Protein AF-A0A1Q5UKD6-F1 (afdb_monomer_lite)

pLDDT: mean 82.38, std 15.25, range [44.12, 97.75]

Foldseek 3Di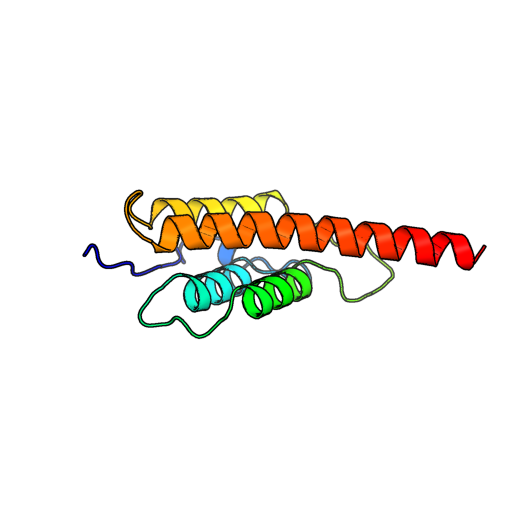:
DDAFDDDDDPVPPQQPDAQALDGLVQLLVLLCCCQHPVNPPDDLVRSLVSVCVSQDHPDPDDPSPRPVVSNVVSLVSSLVRDPPPDVSNVSSVSSVVVNVVVVVVVVVVVVVVVVVVD

Organism: NCBI:txid1316194

Sequence (118 aa):
MAFVKLHMNEANLSVKEVYGNYSDRKLFCILRRYLEPRKRRLSLKEATILIYTIIMPTKSGNPIEYPVEAFGRVILDVARQIPYSHTSQERLVQLLDHFHRFLEFNLLNDQELARHVQ

Structure (mmCIF, N/CA/C/O backbone):
data_AF-A0A1Q5UKD6-F1
#
_entry.id   AF-A0A1Q5UKD6-F1
#
loop_
_atom_site.group_PDB
_atom_site.id
_atom_site.type_symbol
_atom_site.label_atom_id
_atom_site.label_alt_id
_atom_site.label_comp_id
_atom_site.label_asym_id
_atom_site.label_entity_id
_atom_site.label_seq_id
_atom_site.pdbx_PDB_ins_code
_atom_site.Cartn_x
_atom_site.Cartn_y
_atom_site.Cartn_z
_atom_site.occupancy
_atom_site.B_iso_or_equiv
_atom_site.auth_seq_id
_atom_site.auth_comp_id
_atom_site.auth_asym_id
_atom_site.auth_atom_id
_atom_site.pdbx_PDB_model_num
ATOM 1 N N . MET A 1 1 ? -10.936 -3.628 19.952 1.00 56.69 1 MET A N 1
ATOM 2 C CA . MET A 1 1 ? -10.340 -3.327 18.629 1.00 56.69 1 MET A CA 1
ATOM 3 C C . MET A 1 1 ? -9.493 -4.511 18.196 1.00 56.69 1 MET A C 1
ATOM 5 O O . MET A 1 1 ? -8.650 -4.937 18.977 1.00 56.69 1 MET A O 1
ATOM 9 N N . ALA A 1 2 ? -9.736 -5.069 17.008 1.00 63.78 2 ALA A N 1
ATOM 10 C CA . ALA A 1 2 ? -8.937 -6.178 16.489 1.00 63.78 2 ALA A CA 1
ATOM 11 C C . ALA A 1 2 ? -7.494 -5.718 16.230 1.00 63.78 2 ALA A C 1
ATOM 13 O O . ALA A 1 2 ? -7.266 -4.654 15.660 1.00 63.78 2 ALA A O 1
ATOM 14 N N . PHE A 1 3 ? -6.518 -6.495 16.690 1.00 78.31 3 PHE A N 1
ATOM 15 C CA . PHE A 1 3 ? -5.106 -6.162 16.555 1.00 78.31 3 PHE A CA 1
ATOM 16 C C . PHE A 1 3 ? -4.599 -6.560 15.164 1.00 78.31 3 PHE A C 1
ATOM 18 O O . PHE A 1 3 ? -4.576 -7.741 14.830 1.00 78.31 3 PHE A O 1
ATOM 25 N N . VAL A 1 4 ? -4.169 -5.583 14.360 1.00 85.94 4 VAL A N 1
ATOM 26 C CA . VAL A 1 4 ? -3.525 -5.845 13.064 1.00 85.94 4 VAL A CA 1
ATOM 27 C C . VAL A 1 4 ? -2.023 -6.003 13.261 1.00 85.94 4 VAL A C 1
ATOM 29 O O . VAL A 1 4 ? -1.351 -5.080 13.724 1.00 85.94 4 VAL A O 1
ATOM 32 N N . LYS A 1 5 ? -1.494 -7.159 12.855 1.00 91.69 5 LYS A N 1
ATOM 33 C CA . LYS A 1 5 ? -0.058 -7.442 12.777 1.00 91.69 5 LYS A CA 1
ATOM 34 C C . LYS A 1 5 ? 0.240 -8.096 11.437 1.00 91.69 5 LYS A C 1
ATOM 36 O O . LYS A 1 5 ? 0.023 -9.292 11.261 1.00 91.69 5 LYS A O 1
ATOM 41 N N . LEU A 1 6 ? 0.747 -7.293 10.509 1.00 91.88 6 LEU A N 1
ATOM 42 C CA . LEU A 1 6 ? 1.072 -7.771 9.174 1.00 91.88 6 LEU A CA 1
ATOM 43 C C . LEU A 1 6 ? 2.335 -8.631 9.216 1.00 91.88 6 LEU A C 1
ATOM 45 O O . LEU A 1 6 ? 3.330 -8.287 9.871 1.00 91.88 6 LEU A O 1
ATOM 49 N N . HIS A 1 7 ? 2.294 -9.736 8.489 1.00 91.94 7 HIS A N 1
ATOM 50 C CA . HIS A 1 7 ? 3.407 -10.645 8.272 1.00 91.94 7 HIS A CA 1
ATOM 51 C C . HIS A 1 7 ? 3.501 -11.007 6.789 1.00 91.94 7 HIS A C 1
ATOM 53 O O . HIS A 1 7 ? 2.536 -10.896 6.035 1.00 91.94 7 HIS A O 1
ATOM 59 N N . MET A 1 8 ? 4.698 -11.394 6.371 1.00 87.00 8 MET A N 1
ATOM 60 C CA . MET A 1 8 ? 4.977 -11.842 5.015 1.00 87.00 8 MET A CA 1
ATOM 61 C C . MET A 1 8 ? 5.287 -13.333 5.089 1.00 87.00 8 MET A C 1
ATOM 63 O O . MET A 1 8 ? 5.997 -13.760 6.000 1.00 87.00 8 MET A O 1
ATOM 67 N N . ASN A 1 9 ? 4.736 -14.125 4.172 1.00 79.62 9 ASN A N 1
ATOM 68 C CA . ASN A 1 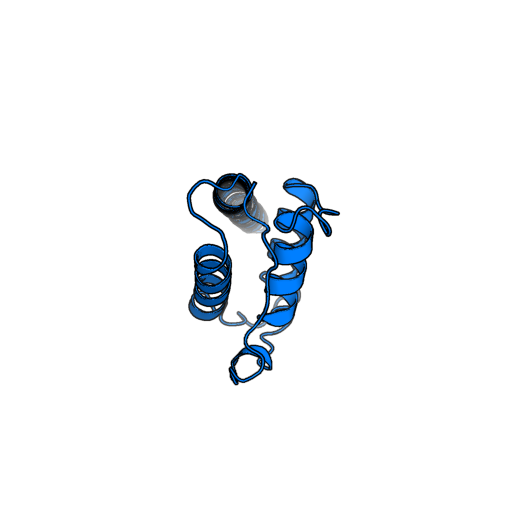9 ? 5.050 -15.545 4.111 1.00 79.62 9 ASN A CA 1
ATOM 69 C C . ASN A 1 9 ? 6.433 -15.731 3.474 1.00 79.62 9 ASN A C 1
ATOM 71 O O . ASN A 1 9 ? 6.566 -15.729 2.254 1.00 79.62 9 ASN A O 1
ATOM 75 N N . GLU A 1 10 ? 7.464 -15.877 4.303 1.00 71.25 10 GLU A N 1
ATOM 76 C CA . GLU A 1 10 ? 8.854 -16.018 3.848 1.00 71.25 10 GLU A CA 1
ATOM 77 C C . GLU A 1 10 ? 9.138 -17.354 3.143 1.00 71.25 10 GLU A C 1
ATOM 79 O O . GLU A 1 10 ? 10.161 -17.480 2.472 1.00 71.25 10 GLU A O 1
ATOM 84 N N . ALA A 1 11 ? 8.229 -18.333 3.239 1.00 69.94 11 ALA A N 1
ATOM 85 C CA . ALA A 1 11 ? 8.306 -19.571 2.464 1.00 69.94 11 ALA A CA 1
ATOM 86 C C . ALA A 1 11 ? 7.921 -19.369 0.986 1.00 69.94 11 ALA A C 1
ATOM 88 O O . ALA A 1 11 ? 8.144 -20.254 0.163 1.00 69.94 11 ALA A O 1
ATOM 89 N N . ASN A 1 12 ? 7.346 -18.214 0.637 1.00 69.06 12 ASN A N 1
ATOM 90 C CA . ASN A 1 12 ? 6.961 -17.898 -0.729 1.00 69.06 12 ASN A CA 1
ATOM 91 C C . ASN A 1 12 ? 8.201 -17.456 -1.524 1.00 69.06 12 ASN A C 1
ATOM 93 O O . ASN A 1 12 ? 8.798 -16.419 -1.232 1.00 69.06 12 ASN A O 1
ATOM 97 N N . LEU A 1 13 ? 8.611 -18.256 -2.512 1.00 61.56 13 LEU A N 1
ATOM 98 C CA . LEU A 1 13 ? 9.854 -18.038 -3.266 1.00 61.56 13 LEU A CA 1
ATOM 99 C C . LEU A 1 13 ? 9.883 -16.677 -3.988 1.00 61.56 13 LEU A C 1
ATOM 101 O O . LEU A 1 13 ? 10.958 -16.083 -4.092 1.00 61.56 13 LEU A O 1
ATOM 105 N N . SER A 1 14 ? 8.715 -16.137 -4.364 1.00 65.69 14 SER A N 1
ATOM 106 C CA . SER A 1 14 ? 8.578 -14.822 -5.015 1.00 65.69 14 SER A CA 1
ATOM 107 C C . SER A 1 14 ? 9.058 -13.654 -4.147 1.00 65.69 14 SER A C 1
ATOM 109 O O . SER A 1 14 ? 9.486 -12.626 -4.658 1.00 65.69 14 SER A O 1
ATOM 111 N N . VAL A 1 15 ? 9.089 -13.815 -2.819 1.00 64.12 15 VAL A N 1
ATOM 112 C CA . VAL A 1 15 ? 9.551 -12.773 -1.883 1.00 64.12 15 VAL A CA 1
ATOM 113 C C . VAL A 1 15 ? 11.016 -12.386 -2.119 1.00 64.12 15 VAL A C 1
ATOM 115 O O . VAL A 1 15 ? 11.437 -11.282 -1.755 1.00 64.12 15 VAL A O 1
ATOM 118 N N . LYS A 1 16 ? 11.806 -13.294 -2.705 1.00 68.81 16 LYS A N 1
ATOM 119 C CA . LYS A 1 16 ? 13.223 -13.077 -3.020 1.00 68.81 16 LYS A CA 1
ATOM 120 C C . LYS A 1 16 ? 13.443 -12.454 -4.398 1.00 68.81 16 LYS A C 1
ATOM 122 O O . LYS A 1 16 ? 14.570 -12.056 -4.684 1.00 68.81 16 LYS A O 1
ATOM 127 N N . GLU A 1 17 ? 12.409 -12.364 -5.229 1.00 72.44 17 GLU A N 1
ATOM 128 C CA . GLU A 1 17 ? 12.519 -11.792 -6.566 1.00 72.44 17 GLU A CA 1
ATOM 129 C C . GLU A 1 17 ? 12.682 -10.271 -6.496 1.00 72.44 17 GLU A C 1
ATOM 131 O O . GLU A 1 17 ? 12.081 -9.574 -5.669 1.00 72.44 17 GLU A O 1
ATOM 136 N N . VAL A 1 18 ? 13.548 -9.752 -7.363 1.00 79.00 18 VAL A N 1
ATOM 137 C CA . VAL A 1 18 ? 13.869 -8.329 -7.451 1.00 79.00 18 VAL A CA 1
ATOM 138 C C . VAL A 1 18 ? 13.740 -7.901 -8.905 1.00 79.00 18 VAL A C 1
ATOM 140 O O . VAL A 1 18 ? 14.448 -8.408 -9.771 1.00 79.00 18 VAL A O 1
ATOM 143 N N . TYR A 1 19 ? 12.864 -6.933 -9.150 1.00 76.19 19 TYR A N 1
ATOM 144 C CA . TYR A 1 19 ? 12.568 -6.375 -10.466 1.00 76.19 19 TYR A CA 1
ATOM 145 C C . TYR A 1 19 ? 13.061 -4.925 -10.493 1.00 76.19 19 TYR A C 1
ATOM 147 O O . TYR A 1 19 ? 12.335 -3.982 -10.176 1.00 76.19 19 TYR A O 1
ATOM 155 N N . GLY A 1 20 ? 14.355 -4.739 -10.765 1.00 78.81 20 GLY A N 1
ATOM 156 C CA . GLY A 1 20 ? 15.015 -3.439 -10.614 1.00 78.81 20 GLY A CA 1
ATOM 157 C C . GLY A 1 20 ? 14.925 -2.906 -9.183 1.00 78.81 20 GLY A C 1
ATOM 158 O O . GLY A 1 20 ? 15.506 -3.474 -8.258 1.00 78.81 20 GLY A O 1
ATOM 159 N N . ASN A 1 21 ? 14.196 -1.803 -8.986 1.00 82.81 21 ASN A N 1
ATOM 160 C CA . ASN A 1 21 ? 13.988 -1.230 -7.653 1.00 82.81 21 ASN A CA 1
ATOM 161 C C . ASN A 1 21 ? 12.874 -1.922 -6.863 1.00 82.81 21 ASN A C 1
ATOM 163 O O . ASN A 1 21 ? 12.847 -1.780 -5.633 1.00 82.81 21 ASN A O 1
ATOM 167 N N . TYR A 1 22 ? 12.008 -2.683 -7.530 1.00 86.38 22 TYR A N 1
ATOM 168 C CA . TYR A 1 22 ? 10.876 -3.362 -6.921 1.00 86.38 22 TYR A CA 1
ATOM 169 C C . TYR A 1 22 ? 11.290 -4.693 -6.281 1.00 86.38 22 TYR A C 1
ATOM 171 O O . TYR A 1 22 ? 12.097 -5.447 -6.820 1.00 86.38 22 TYR A O 1
ATOM 179 N N . SER A 1 23 ? 10.699 -4.992 -5.125 1.00 88.12 23 SER A N 1
ATOM 180 C CA . SER A 1 23 ? 10.589 -6.349 -4.586 1.00 88.12 23 SER A CA 1
ATOM 181 C C . SER A 1 23 ? 9.383 -6.433 -3.654 1.00 88.12 23 SER A C 1
ATOM 183 O O . SER A 1 23 ? 9.042 -5.444 -2.991 1.00 88.12 23 SER A O 1
ATOM 185 N N . ASP A 1 24 ? 8.781 -7.617 -3.534 1.00 90.12 24 ASP A N 1
ATOM 186 C CA . ASP A 1 24 ? 7.627 -7.847 -2.652 1.00 90.12 24 ASP A CA 1
ATOM 187 C C . ASP A 1 24 ? 7.931 -7.423 -1.210 1.00 90.12 24 ASP A C 1
ATOM 189 O O . ASP A 1 24 ? 7.127 -6.768 -0.544 1.00 90.12 24 ASP A O 1
ATOM 193 N N . ARG A 1 25 ? 9.158 -7.697 -0.745 1.00 90.81 25 ARG A N 1
ATOM 194 C CA . ARG A 1 25 ? 9.633 -7.286 0.580 1.00 90.81 25 ARG A CA 1
ATOM 195 C C . ARG A 1 25 ? 9.641 -5.767 0.761 1.00 90.81 25 ARG A C 1
ATOM 197 O O . ARG A 1 25 ? 9.292 -5.286 1.842 1.00 90.81 25 ARG A O 1
ATOM 204 N N . LYS A 1 26 ? 10.061 -4.999 -0.250 1.00 92.12 26 LYS A N 1
ATOM 205 C CA . LYS A 1 26 ? 10.069 -3.528 -0.183 1.00 92.12 26 LYS A CA 1
ATOM 206 C C . LYS A 1 26 ? 8.644 -2.989 -0.117 1.00 92.12 26 LYS A C 1
ATOM 208 O O . LYS A 1 26 ? 8.355 -2.189 0.775 1.00 92.12 26 LYS A O 1
ATOM 213 N N . LEU A 1 27 ? 7.759 -3.474 -0.989 1.00 94.00 27 LEU A N 1
ATOM 214 C CA . LEU A 1 27 ? 6.349 -3.089 -0.990 1.00 94.00 27 LEU A CA 1
ATOM 215 C C . LEU A 1 27 ? 5.684 -3.420 0.353 1.00 94.00 27 LEU A C 1
ATOM 217 O O . LEU A 1 27 ? 5.104 -2.542 0.992 1.00 94.00 27 LEU A O 1
ATOM 221 N N . PHE A 1 28 ? 5.860 -4.647 0.848 1.00 95.00 28 PHE A N 1
ATOM 222 C CA . PHE A 1 28 ? 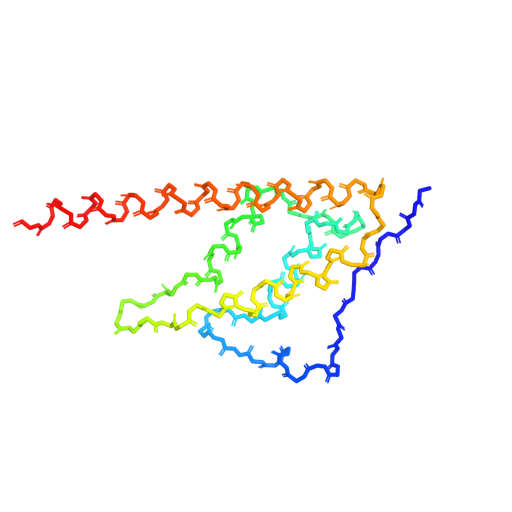5.351 -5.072 2.150 1.00 95.00 28 PHE A CA 1
ATOM 223 C C . PHE A 1 28 ? 5.843 -4.173 3.293 1.00 95.00 28 PHE A C 1
ATOM 225 O O . PHE A 1 28 ? 5.059 -3.769 4.153 1.00 95.00 28 PHE A O 1
ATOM 232 N N . CYS A 1 29 ? 7.128 -3.808 3.311 1.00 94.75 29 CYS A N 1
ATOM 233 C CA . CYS A 1 29 ? 7.678 -2.907 4.325 1.00 94.75 29 CYS A CA 1
ATOM 234 C C . CYS A 1 29 ? 7.017 -1.520 4.307 1.00 94.75 29 CYS A C 1
ATOM 236 O O . CYS A 1 29 ? 6.771 -0.956 5.378 1.00 94.75 29 CYS A O 1
ATOM 238 N N . ILE A 1 30 ? 6.718 -0.975 3.124 1.00 96.69 30 ILE A N 1
ATOM 239 C CA . ILE A 1 30 ? 6.002 0.301 2.987 1.00 96.69 30 ILE A CA 1
ATOM 240 C C . ILE A 1 30 ? 4.577 0.159 3.530 1.00 96.69 30 ILE A C 1
ATOM 242 O O . ILE A 1 30 ? 4.184 0.915 4.422 1.00 96.69 30 ILE A O 1
ATOM 246 N N . LEU A 1 31 ? 3.840 -0.859 3.076 1.00 96.75 31 LEU A N 1
ATOM 247 C CA . LEU A 1 31 ? 2.470 -1.134 3.517 1.00 96.75 31 LEU A CA 1
ATOM 248 C C . LEU A 1 31 ? 2.401 -1.314 5.032 1.00 96.75 31 LEU A C 1
ATOM 250 O O . LEU A 1 31 ? 1.568 -0.710 5.704 1.00 96.75 31 LEU A O 1
ATOM 254 N N . ARG A 1 32 ? 3.341 -2.058 5.612 1.00 95.88 32 ARG A N 1
ATOM 255 C CA . ARG A 1 32 ? 3.427 -2.260 7.058 1.00 95.88 32 ARG A CA 1
ATOM 256 C C . ARG A 1 32 ? 3.613 -0.957 7.828 1.00 95.88 32 ARG A C 1
ATOM 258 O O . ARG A 1 32 ? 2.941 -0.745 8.835 1.00 95.88 32 ARG A O 1
ATOM 265 N N . ARG A 1 33 ? 4.490 -0.071 7.354 1.00 96.62 33 ARG A N 1
ATOM 266 C CA . ARG A 1 33 ? 4.739 1.246 7.965 1.00 96.62 33 ARG A CA 1
ATOM 267 C C . ARG A 1 33 ? 3.585 2.233 7.782 1.00 96.62 33 ARG A C 1
ATOM 269 O O . ARG A 1 33 ? 3.577 3.264 8.451 1.00 96.62 33 ARG A O 1
ATOM 276 N N . TYR A 1 34 ? 2.634 1.953 6.899 1.00 97.31 34 TYR A N 1
ATOM 277 C CA . TYR A 1 34 ? 1.466 2.799 6.658 1.00 97.31 34 TYR A CA 1
ATOM 278 C C . TYR A 1 34 ? 0.184 2.260 7.332 1.00 97.31 34 TYR A C 1
ATOM 280 O O . TYR A 1 34 ? -0.603 3.026 7.906 1.00 97.31 34 TYR A O 1
ATOM 288 N N . LEU A 1 35 ? -0.015 0.939 7.310 1.00 95.69 35 LEU A N 1
ATOM 289 C CA . LEU A 1 35 ? -1.252 0.267 7.717 1.00 95.69 35 LEU A CA 1
ATOM 290 C C . LEU A 1 35 ? -1.234 -0.212 9.171 1.00 95.69 35 LEU A C 1
ATOM 292 O O . LEU A 1 35 ? -2.255 -0.086 9.851 1.00 95.69 35 LEU A O 1
ATOM 296 N N . GLU A 1 36 ? -0.110 -0.742 9.665 1.00 94.06 36 GLU A N 1
ATOM 297 C CA . GLU A 1 36 ? -0.018 -1.336 11.007 1.00 94.06 36 GLU A CA 1
ATOM 298 C C . GLU A 1 36 ? 0.020 -0.223 12.073 1.00 94.06 36 GLU A C 1
ATOM 300 O O . GLU A 1 36 ? 1.000 0.524 12.117 1.00 94.06 36 GLU A O 1
ATOM 305 N N . PRO A 1 37 ? -0.989 -0.085 12.962 1.00 89.06 37 PRO A N 1
ATOM 306 C CA . PRO A 1 37 ? -1.086 1.066 13.869 1.00 89.06 37 PRO A CA 1
ATOM 307 C C . PRO A 1 37 ? 0.164 1.292 14.730 1.00 89.06 37 PRO A C 1
ATOM 309 O O . PRO A 1 37 ? 0.628 2.419 14.857 1.00 89.06 37 PRO A O 1
ATOM 312 N N . ARG A 1 38 ? 0.772 0.216 15.251 1.00 87.94 38 ARG A N 1
ATOM 313 C CA . ARG A 1 38 ? 1.990 0.291 16.082 1.00 87.94 38 ARG A CA 1
ATOM 314 C C . ARG A 1 38 ? 3.261 0.641 15.305 1.00 87.94 38 ARG A C 1
ATOM 316 O O . ARG A 1 38 ? 4.271 0.981 15.913 1.00 87.94 38 ARG A O 1
ATOM 323 N N . LYS A 1 39 ? 3.241 0.528 13.977 1.00 86.69 39 LYS A N 1
ATOM 324 C CA . LYS A 1 39 ? 4.383 0.823 13.097 1.00 86.69 39 LYS A CA 1
ATOM 325 C C . LYS A 1 39 ? 4.099 1.974 12.146 1.00 86.69 39 LYS A C 1
ATOM 327 O O . LYS A 1 39 ? 4.912 2.230 11.258 1.00 86.69 39 LYS A O 1
ATOM 332 N N . ARG A 1 40 ? 2.967 2.656 12.334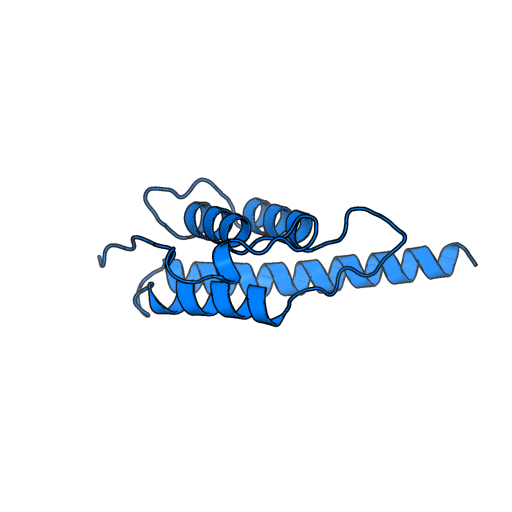 1.00 88.94 40 ARG A N 1
ATOM 333 C CA . ARG A 1 40 ? 2.493 3.721 11.466 1.00 88.94 40 ARG A CA 1
ATOM 334 C C . ARG A 1 40 ? 3.441 4.910 11.559 1.00 88.94 40 ARG A C 1
ATOM 336 O O . ARG A 1 40 ? 3.440 5.642 12.540 1.00 88.94 40 ARG A O 1
ATOM 343 N N . ARG A 1 41 ? 4.278 5.054 10.538 1.00 93.94 41 ARG A N 1
ATOM 344 C CA . ARG A 1 41 ? 5.299 6.103 10.410 1.00 93.94 41 ARG A CA 1
ATOM 345 C C . ARG A 1 41 ? 5.235 6.821 9.068 1.00 93.94 41 ARG A C 1
ATOM 347 O O . ARG A 1 41 ? 6.066 7.679 8.821 1.00 93.94 41 ARG A O 1
ATOM 354 N N . LEU A 1 42 ? 4.317 6.414 8.192 1.00 96.19 42 LEU A N 1
ATOM 355 C CA . LEU A 1 42 ? 4.127 7.006 6.876 1.00 96.19 42 LEU A CA 1
ATOM 356 C C . LEU A 1 42 ? 2.748 7.655 6.792 1.00 96.19 42 LEU A C 1
ATOM 358 O O . LEU A 1 42 ? 1.736 7.054 7.174 1.00 96.19 42 LEU A O 1
ATOM 362 N N . SER A 1 43 ? 2.719 8.866 6.253 1.00 96.94 43 SER A N 1
ATOM 363 C CA . SER A 1 43 ? 1.521 9.498 5.712 1.00 96.94 43 SER A CA 1
ATOM 364 C C . SER A 1 43 ? 1.093 8.836 4.395 1.00 96.94 43 SER A C 1
ATOM 366 O O . SER A 1 43 ? 1.828 8.041 3.803 1.00 96.94 43 SER A O 1
ATOM 368 N N . LEU A 1 44 ? -0.112 9.173 3.922 1.00 97.12 44 LEU A N 1
ATOM 369 C CA . LEU A 1 44 ? -0.630 8.716 2.627 1.00 97.12 44 LEU A CA 1
ATOM 370 C C . LEU A 1 44 ? 0.301 9.129 1.477 1.00 97.12 44 LEU A C 1
ATOM 372 O O . LEU A 1 44 ? 0.669 8.303 0.643 1.00 97.12 44 LEU A O 1
ATOM 376 N N . LYS A 1 45 ? 0.735 10.393 1.485 1.00 96.19 45 LYS A N 1
ATOM 377 C CA . LYS A 1 45 ? 1.623 10.959 0.467 1.00 96.19 45 LYS A CA 1
ATOM 378 C C . LYS A 1 45 ? 2.993 10.279 0.463 1.00 96.19 45 LYS A C 1
ATOM 380 O O . LYS A 1 45 ? 3.460 9.880 -0.596 1.00 96.19 45 LYS A O 1
ATOM 385 N N . GLU A 1 46 ? 3.616 10.090 1.627 1.00 97.19 46 GLU A N 1
ATOM 386 C CA . GLU A 1 46 ? 4.928 9.427 1.711 1.00 97.19 46 GLU A CA 1
ATOM 387 C C . GLU A 1 46 ? 4.862 7.962 1.273 1.00 97.19 46 GLU A C 1
ATOM 389 O O . GLU A 1 46 ? 5.740 7.503 0.548 1.00 97.19 46 GLU A O 1
ATOM 394 N N . ALA A 1 47 ? 3.820 7.227 1.678 1.00 97.31 47 ALA A N 1
ATOM 395 C CA . ALA A 1 47 ? 3.622 5.851 1.233 1.00 97.31 47 ALA A CA 1
ATOM 396 C C . ALA A 1 47 ? 3.445 5.779 -0.291 1.00 97.31 47 ALA A C 1
ATOM 398 O O . ALA A 1 47 ? 4.088 4.957 -0.936 1.00 97.31 47 ALA A O 1
ATOM 399 N N . THR A 1 48 ? 2.642 6.681 -0.862 1.00 95.81 48 THR A N 1
ATOM 400 C CA . THR A 1 48 ? 2.420 6.793 -2.313 1.00 95.81 48 THR A CA 1
ATOM 401 C C . THR A 1 48 ? 3.728 7.033 -3.063 1.00 95.81 48 THR A C 1
ATOM 403 O O . THR A 1 48 ? 4.043 6.291 -3.990 1.00 95.81 48 THR A O 1
ATOM 406 N N . ILE A 1 49 ? 4.516 8.027 -2.637 1.00 93.38 49 ILE A N 1
ATOM 407 C CA . ILE A 1 49 ? 5.800 8.362 -3.268 1.00 93.38 49 ILE A CA 1
ATOM 408 C C . ILE A 1 49 ? 6.760 7.176 -3.183 1.00 93.38 49 ILE A C 1
ATOM 410 O O . ILE A 1 49 ? 7.360 6.809 -4.184 1.00 93.38 49 ILE A O 1
ATOM 414 N N . LEU A 1 50 ? 6.878 6.532 -2.017 1.00 94.19 50 LEU A N 1
ATOM 415 C CA . LEU A 1 50 ? 7.762 5.378 -1.857 1.00 94.19 50 LEU A CA 1
ATOM 416 C C . LEU A 1 50 ? 7.351 4.204 -2.749 1.00 94.19 50 LEU A C 1
ATOM 418 O O . LEU A 1 50 ? 8.229 3.554 -3.311 1.00 94.19 50 LEU A O 1
ATOM 422 N N . ILE A 1 51 ? 6.047 3.935 -2.887 1.00 93.25 51 ILE A N 1
ATOM 423 C CA . ILE A 1 51 ? 5.549 2.905 -3.807 1.00 93.25 51 ILE A CA 1
ATOM 424 C C . ILE A 1 51 ? 5.920 3.283 -5.242 1.00 93.25 51 ILE A C 1
ATOM 426 O O . ILE A 1 51 ? 6.527 2.474 -5.936 1.00 93.25 51 ILE A O 1
ATOM 430 N N . TYR A 1 52 ? 5.641 4.519 -5.659 1.00 89.06 52 TYR A N 1
ATOM 431 C CA . TYR A 1 52 ? 6.004 5.018 -6.985 1.00 89.06 52 TYR A CA 1
ATOM 432 C C . TYR A 1 52 ? 7.504 4.874 -7.277 1.00 89.06 52 TYR A C 1
ATOM 434 O O . TYR A 1 52 ? 7.893 4.376 -8.327 1.00 89.06 52 TYR A O 1
ATOM 442 N N . THR A 1 53 ? 8.368 5.235 -6.328 1.00 88.00 53 THR A N 1
ATOM 443 C CA . THR A 1 53 ? 9.824 5.137 -6.492 1.00 88.00 53 THR A CA 1
ATOM 444 C C . THR A 1 53 ? 10.312 3.699 -6.664 1.00 88.00 53 THR A C 1
ATOM 446 O O . THR A 1 53 ? 11.297 3.474 -7.366 1.00 88.00 53 THR A O 1
ATOM 449 N N . ILE A 1 54 ? 9.669 2.717 -6.019 1.00 87.81 54 ILE A N 1
ATOM 450 C CA . ILE A 1 54 ? 10.080 1.316 -6.178 1.00 87.81 54 ILE A CA 1
ATOM 451 C C . ILE A 1 54 ? 9.502 0.673 -7.436 1.00 87.81 54 ILE A C 1
ATOM 453 O O . ILE A 1 54 ? 10.137 -0.240 -7.952 1.00 87.81 54 ILE A O 1
ATOM 457 N N . ILE A 1 55 ? 8.331 1.114 -7.913 1.00 83.06 55 ILE A N 1
ATOM 458 C CA . ILE A 1 55 ? 7.688 0.534 -9.099 1.00 83.06 55 ILE A CA 1
ATOM 459 C C . ILE A 1 55 ? 8.167 1.160 -10.412 1.00 83.06 55 ILE A C 1
ATOM 461 O O . ILE A 1 55 ? 8.199 0.464 -11.422 1.00 83.06 55 ILE A O 1
ATOM 465 N N . MET A 1 56 ? 8.553 2.440 -10.414 1.00 77.25 56 MET A N 1
ATOM 466 C CA . MET A 1 56 ? 9.007 3.110 -11.628 1.00 77.25 56 MET A CA 1
ATOM 467 C C . MET A 1 56 ? 10.495 2.842 -11.894 1.00 77.25 56 MET A C 1
ATOM 469 O O . MET A 1 56 ? 11.322 2.939 -10.977 1.00 77.25 56 MET A O 1
ATOM 473 N N . PRO A 1 57 ? 10.876 2.517 -13.142 1.00 63.78 57 PRO A N 1
ATOM 474 C CA . PRO A 1 57 ? 12.265 2.269 -13.498 1.00 63.78 57 PRO A CA 1
ATOM 475 C C . PRO A 1 57 ? 13.100 3.554 -13.398 1.00 63.78 57 PRO A C 1
ATOM 477 O O . PRO A 1 57 ? 12.761 4.589 -13.959 1.00 63.78 57 PRO A O 1
ATOM 480 N N . THR A 1 58 ? 14.249 3.485 -12.720 1.00 55.97 58 THR A N 1
ATOM 481 C CA . THR A 1 58 ? 15.194 4.612 -12.578 1.00 55.97 58 THR A CA 1
ATOM 482 C C . THR A 1 58 ? 16.133 4.814 -13.771 1.00 55.97 58 THR A C 1
ATOM 484 O O . THR A 1 58 ? 16.970 5.712 -13.731 1.00 55.97 58 THR A O 1
ATOM 487 N N . LYS A 1 59 ? 16.061 3.988 -14.823 1.00 52.41 59 LYS A N 1
ATOM 488 C CA . LYS A 1 59 ? 16.916 4.136 -16.009 1.00 52.41 59 LYS A CA 1
ATOM 489 C C . LYS A 1 59 ? 16.095 4.076 -17.291 1.00 52.41 59 LYS A C 1
ATOM 491 O O . LYS A 1 59 ? 15.456 3.066 -17.569 1.00 52.41 59 LYS A O 1
ATOM 496 N N . SER A 1 60 ? 16.192 5.148 -18.077 1.00 48.50 60 SER A N 1
ATOM 497 C CA . SER A 1 60 ? 15.906 5.134 -19.511 1.00 48.50 60 SER A CA 1
ATOM 498 C C . SER A 1 60 ? 16.708 3.998 -20.151 1.00 48.50 60 SER A C 1
ATOM 500 O O . SER A 1 60 ? 17.926 3.930 -19.971 1.00 48.50 60 SER A O 1
ATOM 502 N N . GLY A 1 61 ? 16.033 3.074 -20.830 1.00 44.25 61 GLY A N 1
ATOM 503 C CA . GLY A 1 61 ? 16.708 2.117 -21.705 1.00 44.25 61 GLY A CA 1
ATOM 504 C C . GLY A 1 61 ? 16.065 0.744 -21.788 1.00 44.25 61 GLY A C 1
ATOM 505 O O . GLY A 1 61 ? 16.089 0.169 -22.864 1.00 44.25 61 GLY A O 1
ATOM 506 N N . ASN A 1 62 ? 15.443 0.237 -20.721 1.00 44.12 62 ASN A N 1
ATOM 507 C CA . ASN A 1 62 ? 14.700 -1.022 -20.786 1.00 44.12 62 ASN A CA 1
ATOM 508 C C . ASN A 1 62 ? 13.402 -0.899 -19.984 1.00 44.12 62 ASN A C 1
ATOM 510 O O . ASN A 1 62 ? 13.475 -0.535 -18.805 1.00 44.12 62 ASN A O 1
ATOM 514 N N . PRO A 1 63 ? 12.230 -1.209 -20.567 1.00 47.47 63 PRO A N 1
ATOM 515 C CA . PRO A 1 63 ? 11.030 -1.417 -19.779 1.00 47.47 63 PRO A CA 1
ATOM 516 C C . PRO A 1 63 ? 11.312 -2.614 -18.876 1.00 47.47 63 PRO A C 1
ATOM 518 O O . PRO A 1 63 ? 11.361 -3.758 -19.320 1.00 47.47 63 PRO A O 1
ATOM 521 N N . ILE A 1 64 ? 11.577 -2.349 -17.599 1.00 53.34 64 ILE A N 1
ATOM 522 C CA . ILE A 1 64 ? 11.433 -3.389 -16.591 1.00 53.34 64 ILE A CA 1
ATOM 523 C C . ILE A 1 64 ? 9.959 -3.754 -16.681 1.00 53.34 64 ILE A C 1
ATOM 525 O O . ILE A 1 64 ? 9.124 -2.873 -16.466 1.00 53.34 64 ILE A O 1
ATOM 529 N N . GLU A 1 65 ? 9.646 -4.987 -17.084 1.00 56.81 65 GLU A N 1
ATOM 530 C CA . GLU A 1 65 ? 8.283 -5.506 -17.014 1.00 56.81 65 GLU A CA 1
ATOM 531 C C . GLU A 1 65 ? 7.801 -5.258 -15.592 1.00 56.81 65 GLU A C 1
ATOM 533 O O . GLU A 1 65 ? 8.264 -5.886 -14.639 1.00 56.81 65 GLU A O 1
ATOM 538 N N . TYR A 1 66 ? 6.952 -4.243 -15.442 1.00 62.03 66 TYR A N 1
ATOM 539 C CA . TYR A 1 66 ? 6.322 -3.919 -14.183 1.00 62.03 66 TYR A CA 1
ATOM 540 C C . TYR A 1 66 ? 5.562 -5.179 -13.773 1.00 62.03 66 TYR A C 1
ATOM 542 O O . TYR A 1 66 ? 4.646 -5.576 -14.499 1.00 62.03 66 TYR A O 1
ATOM 550 N N . PRO A 1 67 ? 5.930 -5.852 -12.668 1.00 70.62 67 PRO A N 1
ATOM 551 C CA . PRO A 1 67 ? 5.300 -7.110 -12.318 1.00 70.62 67 PRO A CA 1
ATOM 552 C C . PRO A 1 67 ? 3.963 -6.784 -11.643 1.00 70.62 67 PRO A C 1
ATOM 554 O O . PRO A 1 67 ? 3.821 -6.902 -10.425 1.00 70.62 67 PRO A O 1
ATOM 557 N N . VAL A 1 68 ? 2.985 -6.325 -12.439 1.00 76.69 68 VAL A N 1
ATOM 558 C CA . VAL A 1 68 ? 1.615 -5.965 -12.020 1.00 76.69 68 VAL A CA 1
ATOM 559 C C . VAL A 1 68 ? 1.046 -7.068 -11.131 1.00 76.69 68 VAL A C 1
ATOM 561 O O . VAL A 1 68 ? 0.452 -6.803 -10.086 1.00 76.69 68 VAL A O 1
ATOM 564 N N . GLU A 1 69 ? 1.282 -8.319 -11.526 1.00 80.88 69 GLU A N 1
ATOM 565 C CA . GLU A 1 69 ? 0.841 -9.504 -10.803 1.00 80.88 69 GLU A CA 1
ATOM 566 C C . GLU A 1 69 ? 1.495 -9.635 -9.422 1.00 80.88 69 GLU A C 1
ATOM 568 O O . GLU A 1 69 ? 0.810 -9.966 -8.453 1.00 80.88 69 GLU A O 1
ATOM 573 N N . ALA A 1 70 ? 2.794 -9.341 -9.299 1.00 83.50 70 ALA A N 1
ATOM 574 C CA . ALA A 1 70 ? 3.498 -9.365 -8.016 1.00 83.50 70 ALA A CA 1
ATOM 575 C C . ALA A 1 70 ? 2.999 -8.242 -7.096 1.00 83.50 70 ALA A C 1
ATOM 577 O O . ALA A 1 70 ? 2.671 -8.490 -5.934 1.00 83.50 70 ALA A O 1
ATOM 578 N N . PHE A 1 71 ? 2.830 -7.030 -7.638 1.00 88.25 71 PHE A N 1
ATOM 579 C CA . PHE A 1 71 ? 2.249 -5.908 -6.900 1.00 88.25 71 PHE A CA 1
ATOM 580 C C . PHE A 1 71 ? 0.850 -6.257 -6.370 1.00 88.25 71 PHE A C 1
ATOM 582 O O . PHE A 1 71 ? 0.592 -6.157 -5.167 1.00 88.25 71 PHE A O 1
ATOM 589 N N . GLY A 1 72 ? -0.042 -6.722 -7.251 1.00 89.94 72 GLY A N 1
ATOM 590 C CA . GLY A 1 72 ? -1.411 -7.099 -6.897 1.00 89.94 72 GLY A CA 1
ATOM 591 C C . GLY A 1 72 ? -1.463 -8.218 -5.857 1.00 89.94 72 GLY A C 1
ATOM 592 O O . GLY A 1 72 ? -2.251 -8.150 -4.912 1.00 89.94 72 GLY A O 1
ATOM 593 N N . ARG A 1 73 ? -0.574 -9.212 -5.967 1.00 90.12 73 ARG A N 1
ATOM 594 C CA . ARG A 1 73 ? -0.457 -10.310 -5.000 1.00 90.12 73 ARG A CA 1
ATOM 595 C C . ARG A 1 73 ? -0.130 -9.808 -3.596 1.00 90.12 73 ARG A C 1
ATOM 597 O O . ARG A 1 73 ? -0.842 -10.159 -2.659 1.00 90.12 73 ARG A O 1
ATOM 604 N N . VAL A 1 74 ? 0.877 -8.946 -3.445 1.00 92.00 74 VAL A N 1
ATOM 605 C CA . VAL A 1 74 ? 1.252 -8.389 -2.132 1.00 92.00 74 VAL A CA 1
ATOM 606 C C . VAL A 1 74 ? 0.111 -7.566 -1.531 1.00 92.00 74 VAL A C 1
ATOM 608 O O . VAL A 1 74 ? -0.160 -7.679 -0.334 1.00 92.00 74 VAL A O 1
ATOM 611 N N . ILE A 1 75 ? -0.589 -6.765 -2.344 1.00 94.69 75 ILE A N 1
ATOM 612 C CA . ILE A 1 75 ? -1.759 -5.998 -1.890 1.00 94.69 75 ILE A CA 1
ATOM 613 C C . ILE A 1 75 ? -2.858 -6.929 -1.370 1.00 94.69 75 ILE A C 1
ATOM 615 O O . ILE A 1 75 ? -3.371 -6.707 -0.271 1.00 94.69 75 ILE A O 1
ATOM 619 N N . LEU A 1 76 ? -3.191 -7.987 -2.113 1.00 94.06 76 LEU A N 1
ATOM 620 C CA . LEU A 1 76 ? -4.210 -8.959 -1.713 1.00 94.06 76 LEU A CA 1
ATOM 621 C C . LEU A 1 76 ? -3.813 -9.725 -0.446 1.00 94.06 76 LEU A C 1
ATOM 623 O O . LEU A 1 76 ? -4.639 -9.892 0.453 1.00 94.06 76 LEU A O 1
ATOM 627 N N . ASP A 1 77 ? -2.557 -10.153 -0.338 1.00 93.50 77 ASP A N 1
ATOM 628 C CA . ASP A 1 77 ? -2.053 -10.869 0.836 1.00 93.50 77 ASP A CA 1
ATOM 629 C C . ASP A 1 77 ? -2.067 -9.995 2.092 1.00 93.50 77 ASP A C 1
ATOM 631 O O . ASP A 1 77 ? -2.378 -10.477 3.184 1.00 93.50 77 ASP A O 1
ATOM 635 N N . VAL A 1 78 ? -1.786 -8.698 1.953 1.00 94.81 78 VAL A N 1
ATOM 636 C CA . VAL A 1 78 ? -1.923 -7.730 3.047 1.00 94.81 78 VAL A CA 1
ATOM 637 C C . VAL A 1 78 ? -3.394 -7.484 3.383 1.00 94.81 78 VAL A C 1
ATOM 639 O O . VAL A 1 78 ? -3.750 -7.506 4.561 1.00 94.81 78 VAL A O 1
ATOM 642 N N . ALA A 1 79 ? -4.260 -7.296 2.384 1.00 95.25 79 ALA A N 1
ATOM 643 C CA . ALA A 1 79 ? -5.687 -7.054 2.586 1.00 95.25 79 ALA A CA 1
ATOM 644 C C . ALA A 1 79 ? -6.364 -8.202 3.354 1.00 95.25 79 ALA A C 1
ATOM 646 O O . ALA A 1 79 ? -7.124 -7.953 4.289 1.00 95.25 79 ALA A O 1
ATOM 647 N N . ARG A 1 80 ? -6.037 -9.458 3.019 1.00 94.31 80 ARG A N 1
ATOM 648 C CA . ARG A 1 80 ? -6.571 -10.665 3.681 1.00 94.31 80 ARG A CA 1
ATOM 649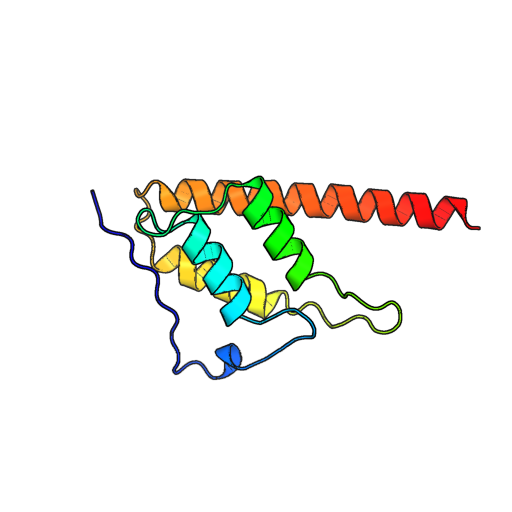 C C . ARG A 1 80 ? -6.206 -10.768 5.163 1.00 94.31 80 ARG A C 1
ATOM 651 O O . ARG A 1 80 ? -6.933 -11.399 5.923 1.00 94.31 80 ARG A O 1
ATOM 658 N N . GLN A 1 81 ? -5.100 -10.158 5.586 1.00 94.38 81 GLN A N 1
ATOM 659 C CA . GLN A 1 81 ? -4.667 -10.159 6.987 1.00 94.38 81 GLN A CA 1
ATOM 660 C C . GLN A 1 81 ? -5.369 -9.093 7.837 1.00 94.38 81 GLN A C 1
ATOM 662 O O . GLN A 1 81 ? -5.271 -9.125 9.066 1.00 94.38 81 GLN A O 1
ATOM 667 N N . ILE A 1 82 ? -6.038 -8.120 7.213 1.00 94.00 82 ILE A N 1
ATOM 668 C CA . ILE A 1 82 ? -6.704 -7.025 7.916 1.00 94.00 82 ILE A CA 1
ATOM 669 C C . ILE A 1 82 ? -8.193 -7.371 8.049 1.00 94.00 82 ILE A C 1
ATOM 671 O O . ILE A 1 82 ? -8.863 -7.540 7.029 1.00 94.00 82 ILE A O 1
ATOM 675 N N . PRO A 1 83 ? -8.749 -7.431 9.276 1.00 93.19 83 PRO A N 1
ATOM 676 C CA . PRO A 1 83 ? -10.185 -7.607 9.463 1.00 93.19 83 PRO A CA 1
ATOM 677 C C . PRO A 1 83 ? -10.970 -6.538 8.700 1.00 93.19 83 PRO A C 1
ATOM 679 O O . PRO A 1 83 ? -10.615 -5.361 8.760 1.00 93.19 83 PRO A O 1
ATOM 682 N N . TYR A 1 84 ? -12.049 -6.937 8.025 1.00 89.62 84 TYR A N 1
ATOM 683 C CA . TYR A 1 84 ? -12.801 -6.049 7.131 1.00 89.62 84 TYR A CA 1
ATOM 684 C C . TYR A 1 84 ? -13.286 -4.759 7.817 1.00 89.62 84 TYR A C 1
ATOM 686 O O . TYR A 1 84 ? -13.227 -3.680 7.241 1.00 89.62 84 TYR A O 1
ATOM 694 N N . SER A 1 85 ? -13.693 -4.854 9.085 1.00 91.19 85 SER A N 1
ATOM 695 C CA . SER A 1 85 ? -14.163 -3.725 9.899 1.00 91.19 85 SER A CA 1
ATOM 696 C C . SER A 1 85 ? -13.049 -2.878 10.533 1.00 91.19 85 SER A C 1
ATOM 698 O O . SER A 1 85 ? -13.334 -1.942 11.279 1.00 91.19 85 SER A O 1
ATOM 700 N N . HIS A 1 86 ? -11.773 -3.199 10.302 1.00 93.06 86 HIS A N 1
ATOM 701 C CA . HIS A 1 86 ? -10.653 -2.461 10.881 1.00 93.06 86 HIS A CA 1
ATOM 702 C C . HIS A 1 86 ? -10.287 -1.240 10.022 1.00 93.06 86 HIS A C 1
ATOM 704 O O . HIS A 1 86 ? -10.171 -1.343 8.807 1.00 93.06 86 HIS A O 1
ATOM 710 N N . THR A 1 87 ? -9.974 -0.097 10.643 1.00 93.62 87 THR A N 1
ATOM 711 C CA . THR A 1 87 ? -9.638 1.163 9.934 1.00 93.62 87 THR A CA 1
ATOM 712 C C . THR A 1 87 ? -8.435 1.055 8.991 1.00 93.62 87 THR A C 1
ATOM 714 O O . THR A 1 87 ? -8.293 1.827 8.049 1.00 93.62 87 THR A O 1
ATOM 717 N N . SER A 1 88 ? -7.544 0.086 9.210 1.00 95.19 88 SER A N 1
ATOM 718 C CA . SER A 1 88 ? -6.455 -0.208 8.268 1.00 95.19 88 SER A CA 1
ATOM 719 C C . SER A 1 88 ? -6.947 -0.701 6.904 1.00 95.19 88 SER A C 1
ATOM 721 O O . SER A 1 88 ? -6.206 -0.521 5.946 1.00 95.19 88 SER A O 1
ATOM 723 N N . GLN A 1 89 ? -8.151 -1.280 6.792 1.00 94.69 89 GLN A N 1
ATOM 724 C CA . GLN A 1 89 ? -8.723 -1.613 5.484 1.00 94.69 89 GLN A CA 1
ATOM 725 C C . GLN A 1 89 ? -9.079 -0.347 4.709 1.00 94.69 89 GLN A C 1
ATOM 727 O O . GLN A 1 89 ? -8.623 -0.159 3.588 1.00 94.69 89 GLN A O 1
ATOM 732 N N . GLU A 1 90 ? -9.798 0.580 5.346 1.00 95.00 90 GLU A N 1
ATOM 733 C CA . GLU A 1 90 ? -10.121 1.880 4.749 1.00 95.00 90 GLU A CA 1
ATOM 734 C C . GLU A 1 90 ? -8.851 2.622 4.303 1.00 95.00 90 GLU A C 1
ATOM 736 O O . GLU A 1 90 ? -8.774 3.127 3.187 1.00 95.00 90 GLU A O 1
ATOM 741 N N . ARG A 1 91 ? -7.803 2.612 5.136 1.00 96.19 91 ARG A N 1
ATOM 742 C CA . ARG A 1 91 ? -6.505 3.202 4.774 1.00 96.19 91 ARG A CA 1
ATOM 743 C C . ARG A 1 91 ? -5.871 2.533 3.559 1.00 96.19 91 ARG A C 1
ATOM 745 O O . ARG A 1 91 ? -5.276 3.226 2.743 1.00 96.19 91 ARG A O 1
ATOM 752 N N . LEU A 1 92 ? -5.955 1.207 3.439 1.00 97.19 92 LEU A N 1
ATOM 753 C CA . LEU A 1 92 ? -5.438 0.505 2.264 1.00 97.19 92 LEU A CA 1
ATOM 754 C C . LEU A 1 92 ? -6.176 0.957 0.998 1.00 97.19 92 LEU A C 1
ATOM 756 O O . LEU A 1 92 ? -5.521 1.268 0.008 1.00 97.19 92 LEU A O 1
ATOM 760 N N . VAL A 1 93 ? -7.504 1.078 1.052 1.00 96.38 93 VAL A N 1
ATOM 761 C CA . VAL A 1 93 ? -8.308 1.597 -0.066 1.00 96.38 93 VAL A CA 1
ATOM 762 C C . VAL A 1 93 ? -7.907 3.033 -0.417 1.00 96.38 93 VAL A C 1
ATOM 764 O O . VAL A 1 93 ? -7.640 3.317 -1.581 1.00 96.38 93 VAL A O 1
ATOM 767 N N . GLN A 1 94 ? -7.775 3.915 0.579 1.00 97.38 94 GLN A N 1
ATOM 768 C CA . GLN A 1 94 ? -7.324 5.300 0.377 1.00 97.38 94 GLN A CA 1
ATOM 769 C C . GLN A 1 94 ? -5.938 5.369 -0.275 1.00 97.38 94 GLN A C 1
ATOM 771 O O . GLN A 1 94 ? -5.701 6.214 -1.135 1.00 97.38 94 GLN A O 1
ATOM 776 N N . LEU A 1 95 ? -5.018 4.484 0.119 1.00 97.75 95 LEU A N 1
ATOM 777 C CA . LEU A 1 95 ? -3.694 4.391 -0.492 1.00 97.75 95 LEU A CA 1
ATOM 778 C C . LEU A 1 95 ? -3.768 3.981 -1.959 1.00 97.75 95 LEU A C 1
ATOM 780 O O . LEU A 1 95 ? -3.076 4.583 -2.773 1.00 97.75 95 LEU A O 1
ATOM 784 N N . LEU A 1 96 ? -4.587 2.985 -2.293 1.00 95.94 96 LEU A N 1
ATOM 785 C CA . LEU A 1 96 ? -4.729 2.502 -3.666 1.00 95.94 96 LEU A CA 1
ATOM 786 C C . LEU A 1 96 ? -5.388 3.544 -4.576 1.00 95.94 96 LEU A C 1
ATOM 788 O O . LEU A 1 96 ? -4.877 3.785 -5.665 1.00 95.94 96 LEU A O 1
ATOM 792 N N . ASP A 1 97 ? -6.452 4.206 -4.116 1.00 96.88 97 ASP A N 1
ATOM 793 C CA . ASP A 1 97 ? -7.111 5.294 -4.856 1.00 96.88 97 ASP A CA 1
ATOM 794 C C . ASP A 1 97 ? -6.159 6.481 -5.071 1.00 96.88 97 ASP A C 1
ATOM 796 O O . ASP A 1 97 ? -5.972 6.946 -6.196 1.00 96.88 97 ASP A O 1
ATOM 800 N N . HIS A 1 98 ? -5.467 6.926 -4.016 1.00 96.12 98 HIS A N 1
ATOM 801 C CA . HIS A 1 98 ? -4.495 8.013 -4.129 1.00 96.12 98 HIS A CA 1
ATOM 802 C C . HIS A 1 98 ? -3.320 7.642 -5.043 1.00 96.12 98 HIS A C 1
ATOM 804 O O . HIS A 1 98 ? -2.854 8.472 -5.821 1.00 96.12 98 HIS A O 1
ATOM 810 N N . PHE A 1 99 ? -2.837 6.401 -4.971 1.00 93.62 99 PHE A N 1
ATOM 811 C CA . PHE A 1 99 ? -1.756 5.924 -5.824 1.00 93.62 99 PHE A CA 1
ATOM 812 C C . PHE A 1 99 ? -2.175 5.820 -7.289 1.00 93.62 99 PHE A C 1
ATOM 814 O O . PHE A 1 99 ? -1.424 6.258 -8.152 1.00 93.62 99 PHE A O 1
ATOM 821 N N . HIS A 1 100 ? -3.380 5.329 -7.574 1.00 91.25 100 HIS A N 1
ATOM 822 C CA . HIS A 1 100 ? -3.920 5.287 -8.929 1.00 91.25 100 HIS A CA 1
ATOM 823 C C . HIS A 1 100 ? -3.974 6.684 -9.562 1.00 91.25 100 HIS A C 1
ATOM 825 O O . HIS A 1 100 ? -3.386 6.890 -10.621 1.00 91.25 100 HIS A O 1
ATOM 831 N N . ARG A 1 101 ? -4.548 7.672 -8.862 1.00 92.06 101 ARG A N 1
ATOM 832 C CA . ARG A 1 101 ? -4.579 9.070 -9.337 1.00 92.06 101 ARG A CA 1
ATOM 833 C C . ARG A 1 101 ? -3.184 9.665 -9.496 1.00 92.06 101 ARG A C 1
ATOM 835 O O . ARG A 1 101 ? -2.930 10.430 -10.421 1.00 92.06 101 ARG A O 1
ATOM 842 N N . PHE A 1 102 ? -2.268 9.321 -8.589 1.00 88.94 102 PHE A N 1
ATOM 843 C CA . PHE A 1 102 ? -0.877 9.746 -8.689 1.00 88.94 102 PHE A CA 1
ATOM 844 C C . PHE A 1 102 ? -0.221 9.194 -9.961 1.00 88.94 102 PHE A C 1
ATOM 846 O O . PHE A 1 102 ? 0.487 9.934 -10.639 1.00 88.94 102 PHE A O 1
ATOM 853 N N . LEU A 1 103 ? -0.467 7.931 -10.319 1.00 85.94 103 LEU A N 1
ATOM 854 C CA . LEU A 1 103 ? 0.031 7.353 -11.568 1.00 85.94 103 LEU A CA 1
ATOM 855 C C . LEU A 1 103 ? -0.556 8.049 -12.792 1.00 85.94 103 LEU A C 1
ATOM 857 O O . LEU A 1 103 ? 0.210 8.437 -13.666 1.00 85.94 103 LEU A O 1
ATOM 861 N N . GLU A 1 104 ? -1.874 8.250 -12.837 1.00 85.12 104 GLU A N 1
ATOM 862 C CA . GLU A 1 104 ? -2.532 8.944 -13.951 1.00 85.12 104 GLU A CA 1
ATOM 863 C C . GLU A 1 104 ? -1.934 10.335 -14.179 1.00 85.12 104 GLU A C 1
ATOM 865 O O . GLU A 1 104 ? -1.555 10.668 -15.298 1.00 85.12 104 GLU A O 1
ATOM 870 N N . PHE A 1 105 ? -1.764 11.118 -13.110 1.00 84.19 105 PHE A N 1
ATOM 871 C CA . PHE A 1 105 ? -1.184 12.455 -13.201 1.00 84.19 105 PHE A CA 1
ATOM 872 C C . PHE A 1 105 ? 0.258 12.446 -13.729 1.00 84.19 105 PHE A C 1
ATOM 874 O O . PHE A 1 105 ? 0.600 13.239 -14.602 1.00 84.19 105 PHE A O 1
ATOM 881 N N . ASN A 1 106 ? 1.116 11.554 -13.221 1.00 78.12 106 ASN A N 1
ATOM 882 C CA . ASN A 1 106 ? 2.514 11.509 -13.662 1.00 78.12 106 ASN A CA 1
ATOM 883 C C . ASN A 1 106 ? 2.655 10.967 -15.094 1.00 78.12 106 ASN A C 1
ATOM 885 O O . ASN A 1 106 ? 3.467 11.486 -15.852 1.00 78.12 106 ASN A O 1
ATOM 889 N N . LEU A 1 107 ? 1.829 9.995 -15.495 1.00 72.94 107 LEU A N 1
ATOM 890 C CA . LEU A 1 107 ? 1.811 9.483 -16.869 1.00 72.94 107 LEU A CA 1
ATOM 891 C C . LEU A 1 107 ? 1.364 10.549 -17.878 1.00 72.94 107 LEU A C 1
ATOM 893 O O . LEU A 1 107 ? 1.934 10.636 -18.964 1.00 72.94 107 LEU A O 1
ATOM 897 N N . LEU A 1 108 ? 0.365 11.365 -17.526 1.00 68.75 108 LEU A N 1
ATOM 898 C CA . LEU A 1 108 ? -0.082 12.479 -18.366 1.00 68.75 108 LEU A CA 1
ATOM 899 C C . LEU A 1 108 ? 1.028 13.523 -18.548 1.00 68.75 108 LEU A C 1
ATOM 901 O O . LEU A 1 108 ? 1.293 13.940 -19.674 1.00 68.75 108 LEU A O 1
ATOM 905 N N . ASN A 1 109 ? 1.730 13.880 -17.469 1.00 67.88 109 ASN A N 1
ATOM 906 C CA . ASN A 1 109 ? 2.831 14.843 -17.537 1.00 67.88 109 ASN A CA 1
ATOM 907 C C . ASN A 1 109 ? 3.996 14.341 -18.402 1.00 67.88 109 ASN A C 1
ATOM 909 O O . ASN A 1 109 ? 4.552 15.115 -19.179 1.00 67.88 109 ASN A O 1
ATOM 913 N N . ASP A 1 110 ? 4.349 13.055 -18.313 1.00 63.34 110 ASP A N 1
ATOM 914 C CA . ASP A 1 110 ? 5.410 12.470 -19.143 1.00 63.34 110 ASP A CA 1
ATOM 915 C C . ASP A 1 110 ? 5.031 12.478 -20.639 1.00 63.34 110 ASP A C 1
ATOM 917 O O . ASP A 1 110 ? 5.884 12.714 -21.500 1.00 63.34 110 ASP A O 1
ATOM 921 N N . GLN A 1 111 ? 3.747 12.280 -20.967 1.00 61.41 111 GLN A N 1
ATOM 922 C CA . GLN A 1 111 ? 3.244 12.368 -22.343 1.00 61.41 111 GLN A CA 1
ATOM 923 C C . GLN A 1 111 ? 3.247 13.800 -22.891 1.00 61.41 111 GLN A C 1
ATOM 925 O O . GLN A 1 111 ? 3.564 13.999 -24.065 1.00 61.41 111 GLN A O 1
ATOM 930 N N . GLU A 1 112 ? 2.905 14.796 -22.073 1.00 59.09 112 GLU A N 1
ATOM 931 C CA . GLU A 1 112 ? 2.984 16.208 -22.465 1.00 59.09 112 GLU A CA 1
ATOM 932 C C . GLU A 1 112 ? 4.437 16.651 -22.670 1.00 59.09 112 GLU A C 1
ATOM 934 O O . GLU A 1 112 ? 4.752 17.274 -23.686 1.00 59.09 112 GLU A O 1
ATOM 939 N N . LEU A 1 113 ? 5.347 16.254 -21.774 1.00 56.81 113 LEU A N 1
ATOM 940 C CA . LEU A 1 113 ? 6.772 16.561 -21.898 1.00 56.81 113 LEU A CA 1
ATOM 941 C C . LEU A 1 113 ? 7.372 15.954 -23.179 1.00 56.81 113 LEU A C 1
ATOM 943 O O . LEU A 1 113 ? 8.144 16.615 -23.869 1.00 56.81 113 LEU A O 1
ATOM 947 N N . ALA A 1 114 ? 6.978 14.728 -23.539 1.00 57.75 114 ALA A N 1
ATOM 948 C CA . ALA A 1 114 ? 7.429 14.069 -24.766 1.00 57.75 114 ALA A CA 1
ATOM 949 C C . ALA A 1 114 ? 6.929 14.757 -26.052 1.00 57.75 114 ALA A C 1
ATOM 951 O O . ALA A 1 114 ? 7.623 14.726 -27.067 1.00 57.75 114 ALA A O 1
ATOM 952 N N . ARG A 1 115 ? 5.752 15.399 -26.023 1.00 60.19 115 ARG A N 1
ATOM 953 C CA . ARG A 1 115 ? 5.184 16.128 -27.175 1.00 60.19 115 ARG A CA 1
ATOM 954 C C . ARG A 1 115 ? 5.840 17.486 -27.422 1.00 60.19 115 ARG A C 1
ATOM 956 O O . ARG A 1 115 ? 5.798 17.966 -28.545 1.00 60.19 115 ARG A O 1
ATOM 963 N N . HIS A 1 116 ? 6.439 18.099 -26.402 1.00 57.09 116 HIS A N 1
ATOM 964 C CA . HIS A 1 116 ? 7.116 19.397 -26.520 1.00 57.09 116 HIS A CA 1
ATOM 965 C C . HIS A 1 116 ? 8.600 19.303 -26.913 1.00 57.09 116 HIS A C 1
ATOM 967 O O . HIS A 1 116 ? 9.255 20.331 -27.069 1.00 57.09 116 HIS A O 1
ATOM 973 N N . VAL A 1 117 ? 9.132 18.086 -27.063 1.00 55.28 117 VAL A N 1
ATOM 974 C CA . VAL A 1 117 ? 10.527 17.815 -27.462 1.00 55.28 117 VAL A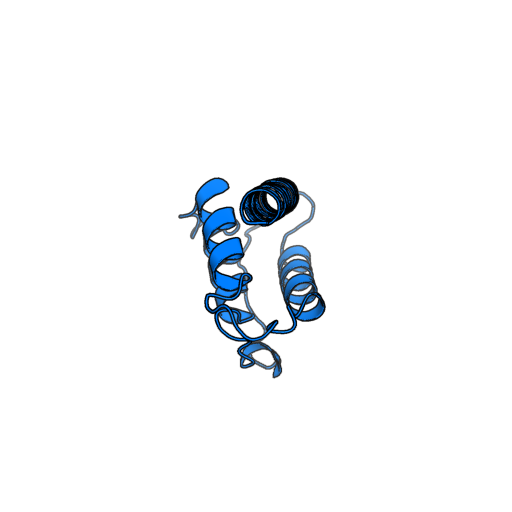 CA 1
ATOM 975 C C . VAL A 1 117 ? 10.617 17.291 -28.915 1.00 55.28 117 VAL A C 1
ATOM 977 O O . VAL A 1 117 ? 11.708 16.980 -29.389 1.00 55.28 117 VAL A O 1
ATOM 980 N N . GLN A 1 118 ? 9.491 17.221 -29.638 1.00 45.84 118 GLN A N 1
ATOM 981 C CA . GLN A 1 118 ? 9.424 16.963 -31.087 1.00 45.84 118 GLN A CA 1
ATOM 982 C C . GLN A 1 118 ? 9.287 18.268 -31.871 1.00 45.84 118 GLN A C 1
ATOM 984 O O . GLN A 1 118 ? 9.889 18.337 -32.966 1.00 45.84 118 GLN A O 1
#

Secondary structure (DSSP, 8-state):
-PPP-----TT-GGGG--BTTB-HHHHHHHHHHHH-GGG----HHHHHHHHHHHHS-SSTT------HHHHHHHHHHHHHHS-TTSHHHHHHHHHHHHHHHHHHHHHHHHHHHHHT--

Radius of gyration: 15.69 Å; chains: 1; bounding box: 31×39×50 Å